Protein AF-A0A9E1PV99-F1 (afdb_monomer_lite)

Secondary structure (DSSP, 8-state):
---PPPEEEEEEEEEE-TTS-EEEEEEEEEESSHHHHHHHHHHHSSSGGGEEEEEE--TT-----------------

Radius of gyration: 18.46 Å; chains: 1; bounding box: 67×29×37 Å

Structure (mmCIF, N/CA/C/O backbone):
data_AF-A0A9E1PV99-F1
#
_entry.id   AF-A0A9E1PV99-F1
#
loop_
_atom_site.group_PDB
_atom_site.id
_atom_site.type_symbol
_atom_site.label_atom_id
_atom_site.label_alt_id
_atom_site.label_comp_id
_atom_site.label_asym_id
_atom_site.label_entity_id
_atom_site.label_seq_id
_atom_site.pdbx_PDB_ins_code
_atom_site.Cartn_x
_atom_site.Cartn_y
_atom_site.Cartn_z
_atom_site.occupancy
_atom_site.B_iso_or_equiv
_atom_site.auth_seq_id
_atom_site.auth_comp_id
_atom_site.auth_asym_id
_atom_site.auth_atom_id
_atom_site.pdbx_PDB_model_num
ATOM 1 N N . MET A 1 1 ? 21.068 3.530 -21.151 1.00 50.22 1 MET A N 1
ATOM 2 C CA . MET A 1 1 ? 20.448 3.186 -19.855 1.00 50.22 1 MET A CA 1
ATOM 3 C C . MET A 1 1 ? 19.189 2.412 -20.193 1.00 50.22 1 MET A C 1
ATOM 5 O O . MET A 1 1 ? 18.474 2.899 -21.066 1.00 50.22 1 MET A O 1
ATOM 9 N N . PRO A 1 2 ? 18.964 1.195 -19.672 1.00 52.78 2 PRO A N 1
ATOM 10 C CA . PRO A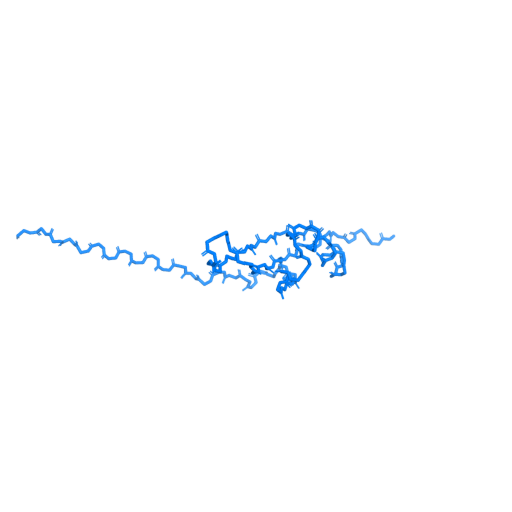 1 2 ? 17.709 0.514 -19.944 1.00 52.78 2 PRO A CA 1
ATOM 11 C C . PRO A 1 2 ? 16.591 1.370 -19.344 1.00 52.78 2 PRO A C 1
ATOM 13 O O . PRO A 1 2 ? 16.645 1.755 -18.180 1.00 52.78 2 PRO A O 1
ATOM 16 N N . ASN A 1 3 ? 15.640 1.754 -20.188 1.00 55.50 3 ASN A N 1
ATOM 17 C CA . ASN A 1 3 ? 14.411 2.418 -19.785 1.00 55.50 3 ASN A CA 1
ATOM 18 C C . ASN A 1 3 ? 13.545 1.332 -19.134 1.00 55.50 3 ASN A C 1
ATOM 20 O O . ASN A 1 3 ? 12.716 0.714 -19.800 1.00 55.50 3 ASN A O 1
ATOM 24 N N . GLU A 1 4 ? 13.829 0.991 -17.879 1.00 67.81 4 GLU A N 1
ATOM 25 C CA . GLU A 1 4 ? 13.002 0.040 -17.140 1.00 67.81 4 GLU A CA 1
ATOM 26 C C . GLU A 1 4 ? 11.635 0.691 -16.923 1.00 67.81 4 GLU A C 1
ATOM 28 O O . GLU A 1 4 ? 11.530 1.798 -16.393 1.00 67.81 4 GLU A O 1
ATOM 33 N N . ALA A 1 5 ? 10.586 0.049 -17.437 1.00 73.88 5 ALA A N 1
ATOM 34 C CA . ALA A 1 5 ? 9.226 0.503 -17.209 1.00 73.88 5 ALA A CA 1
ATOM 35 C C . ALA A 1 5 ? 8.920 0.420 -15.702 1.00 73.88 5 ALA A C 1
ATOM 37 O O . ALA A 1 5 ? 9.381 -0.519 -15.045 1.00 73.88 5 ALA A O 1
ATOM 38 N N . PRO A 1 6 ? 8.169 1.381 -15.138 1.00 74.88 6 PRO A N 1
ATOM 39 C CA . PRO A 1 6 ? 7.795 1.329 -13.733 1.00 74.88 6 PRO A CA 1
ATOM 40 C C . PRO A 1 6 ? 7.003 0.053 -13.440 1.00 74.88 6 PRO A C 1
ATOM 42 O O . PRO A 1 6 ? 6.129 -0.345 -14.211 1.00 74.88 6 PRO A O 1
ATOM 45 N N . VAL A 1 7 ? 7.329 -0.587 -12.319 1.00 86.75 7 VAL A N 1
ATOM 46 C CA . VAL A 1 7 ? 6.579 -1.727 -11.792 1.00 86.75 7 VAL A CA 1
ATOM 47 C C . VAL A 1 7 ? 5.440 -1.167 -10.949 1.00 86.75 7 VAL A C 1
ATOM 49 O O . VAL A 1 7 ? 5.649 -0.243 -10.163 1.00 86.75 7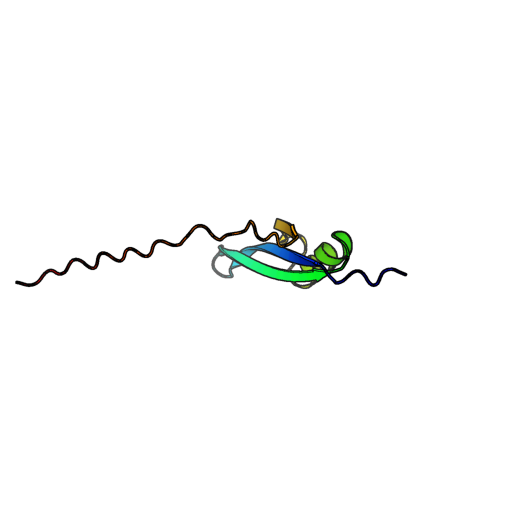 VAL A O 1
ATOM 52 N N . THR A 1 8 ? 4.238 -1.721 -11.084 1.00 90.94 8 THR A N 1
ATOM 53 C CA . THR A 1 8 ? 3.131 -1.383 -10.186 1.00 90.94 8 THR A CA 1
ATOM 54 C C . THR A 1 8 ? 3.284 -2.159 -8.881 1.00 90.94 8 THR A C 1
ATOM 56 O O . THR A 1 8 ? 3.436 -3.379 -8.880 1.00 90.94 8 THR A O 1
ATOM 59 N N . TRP A 1 9 ? 3.220 -1.462 -7.755 1.00 92.12 9 TRP A N 1
ATOM 60 C CA . TRP A 1 9 ? 3.301 -1.999 -6.40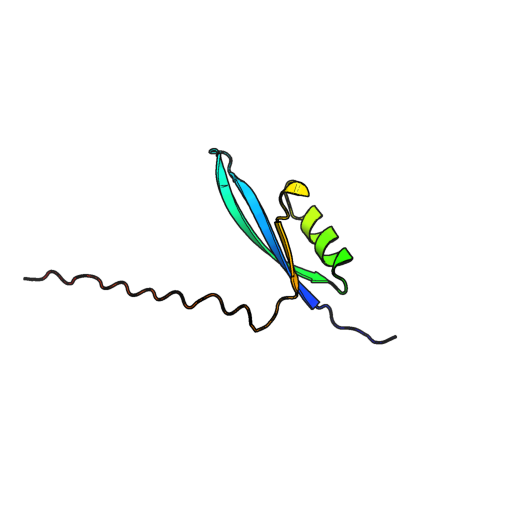1 1.00 92.12 9 TRP A CA 1
ATOM 61 C C . TRP A 1 9 ? 1.953 -1.865 -5.706 1.00 92.12 9 TRP A C 1
ATOM 63 O O . TRP A 1 9 ? 1.259 -0.870 -5.873 1.00 92.12 9 TRP A O 1
ATOM 73 N N . ILE A 1 10 ? 1.597 -2.849 -4.889 1.00 91.12 10 ILE A N 1
ATOM 74 C CA . ILE A 1 10 ? 0.411 -2.839 -4.042 1.00 91.12 10 ILE A CA 1
ATOM 75 C C . ILE A 1 10 ? 0.840 -2.524 -2.612 1.00 91.12 10 ILE A C 1
ATOM 77 O O . ILE A 1 10 ? 1.577 -3.296 -1.994 1.00 91.12 10 ILE A O 1
ATOM 81 N N . ALA A 1 11 ? 0.365 -1.396 -2.090 1.00 90.94 11 ALA A N 1
ATOM 82 C CA . ALA A 1 11 ? 0.521 -0.992 -0.702 1.00 90.94 11 ALA A CA 1
ATOM 83 C C . ALA A 1 11 ? -0.762 -1.293 0.084 1.00 90.94 11 ALA A C 1
ATOM 85 O O . ALA A 1 11 ? -1.852 -0.855 -0.293 1.00 90.94 11 ALA A O 1
ATOM 86 N N . TYR A 1 12 ? -0.620 -2.027 1.184 1.00 89.19 12 TYR A N 1
ATOM 87 C CA . TYR A 1 12 ? -1.691 -2.339 2.126 1.00 89.19 12 TYR A CA 1
ATOM 88 C C . TYR A 1 12 ? -1.537 -1.490 3.378 1.00 89.19 12 TYR A C 1
ATOM 90 O O . TYR A 1 12 ? -0.459 -1.454 3.973 1.00 89.19 12 TYR A O 1
ATOM 98 N N . TYR A 1 13 ? -2.636 -0.883 3.809 1.00 88.88 13 TYR A N 1
ATOM 99 C CA . TYR A 1 13 ? -2.697 -0.075 5.017 1.00 88.88 13 TYR A CA 1
ATOM 100 C C . TYR A 1 13 ? -3.739 -0.624 5.978 1.00 88.88 13 TYR A C 1
ATOM 102 O O . TYR A 1 13 ? -4.822 -1.027 5.543 1.00 88.88 13 TYR A O 1
ATOM 110 N N . ILE A 1 14 ? -3.432 -0.584 7.273 1.00 86.12 14 ILE A N 1
ATOM 111 C CA . ILE A 1 14 ? -4.389 -0.851 8.350 1.00 86.12 14 ILE A CA 1
ATOM 112 C C . ILE A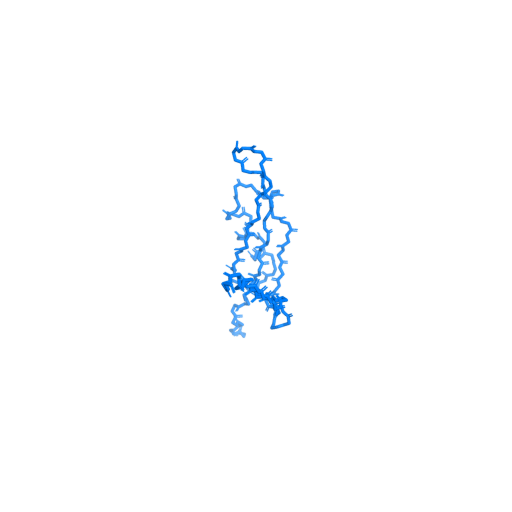 1 14 ? -4.296 0.289 9.354 1.00 86.12 14 ILE A C 1
ATOM 114 O O . ILE A 1 14 ? -3.216 0.592 9.851 1.00 86.12 14 ILE A O 1
ATOM 118 N N . TYR A 1 15 ? -5.427 0.919 9.645 1.00 84.12 15 TYR A N 1
ATOM 119 C CA . TYR A 1 15 ? -5.517 2.004 10.618 1.00 84.12 15 TYR A CA 1
ATOM 120 C C . TYR A 1 15 ? -6.901 2.021 11.267 1.00 84.12 15 TYR A C 1
ATOM 122 O O . TYR A 1 15 ? -7.858 1.481 10.712 1.00 84.12 15 TYR A O 1
ATOM 130 N N . ALA A 1 16 ? -7.010 2.613 12.454 1.00 84.19 16 ALA A N 1
ATOM 131 C CA . ALA A 1 16 ? -8.301 2.799 13.108 1.00 84.19 16 ALA A CA 1
ATOM 132 C C . ALA A 1 16 ? -9.087 3.929 12.422 1.00 84.19 16 ALA A C 1
ATOM 134 O O . ALA A 1 16 ? -8.515 4.958 12.057 1.00 84.19 16 ALA A O 1
ATOM 135 N N . ASP A 1 17 ? -10.390 3.743 12.234 1.00 81.12 17 ASP A N 1
ATOM 136 C CA . ASP A 1 17 ? -11.299 4.830 11.896 1.00 81.12 17 ASP A CA 1
ATOM 137 C C . ASP A 1 17 ? -11.598 5.704 13.127 1.00 81.12 17 ASP A C 1
ATOM 139 O O . ASP A 1 17 ? -11.198 5.402 14.254 1.00 81.12 17 ASP A O 1
ATOM 143 N N . GLU A 1 18 ? -12.312 6.808 12.914 1.00 80.62 18 GLU A N 1
ATOM 144 C CA . GLU A 1 18 ? -12.659 7.758 13.979 1.00 80.62 18 GLU A CA 1
ATOM 145 C C . GLU A 1 18 ? -13.568 7.150 15.065 1.00 80.62 18 GLU A C 1
ATOM 147 O O . GLU A 1 18 ? -13.646 7.684 16.170 1.00 80.62 18 GLU A O 1
ATOM 152 N N . ALA A 1 19 ? -14.230 6.024 14.778 1.00 85.06 19 ALA A N 1
ATOM 153 C CA . ALA A 1 19 ? -15.061 5.271 15.712 1.00 85.06 19 ALA A CA 1
ATOM 154 C C . ALA A 1 19 ? -14.296 4.122 16.408 1.00 85.06 19 ALA A C 1
ATOM 156 O O . ALA A 1 19 ? -14.886 3.392 17.207 1.00 85.06 19 ALA A O 1
ATOM 157 N N . GLY A 1 20 ? -12.994 3.960 16.136 1.00 82.00 20 GLY A N 1
ATOM 158 C CA . GLY A 1 20 ? -12.142 2.905 16.693 1.00 82.00 20 GLY A CA 1
ATOM 159 C C . GLY A 1 20 ? -12.221 1.558 15.962 1.00 82.00 20 GLY A C 1
ATOM 160 O O . GLY A 1 20 ? -11.661 0.571 16.439 1.00 82.00 20 GLY A O 1
ATOM 161 N N . GLY A 1 21 ? -12.903 1.490 14.817 1.00 84.56 21 GLY A N 1
ATOM 162 C CA . GLY A 1 21 ? -12.972 0.311 13.957 1.00 84.56 21 GLY A CA 1
ATOM 163 C C . GLY A 1 21 ? -11.717 0.146 13.098 1.00 84.56 21 GLY A C 1
ATOM 164 O O . GLY A 1 21 ? -11.119 1.120 12.655 1.00 84.56 21 GLY A O 1
ATOM 165 N N . ALA A 1 22 ? -11.299 -1.091 12.825 1.00 83.50 22 ALA A N 1
ATOM 166 C CA . ALA A 1 22 ? -10.175 -1.337 11.924 1.00 83.50 22 ALA A CA 1
ATOM 167 C C . ALA A 1 22 ? -10.589 -1.090 10.464 1.00 83.50 22 ALA A C 1
ATOM 169 O O . ALA A 1 22 ? -11.505 -1.734 9.949 1.00 83.50 22 ALA A O 1
ATOM 170 N N . LYS A 1 23 ? -9.879 -0.194 9.779 1.00 84.19 23 LYS A N 1
ATOM 171 C CA . LYS A 1 23 ? -10.055 0.105 8.359 1.00 84.19 23 LYS A CA 1
ATOM 172 C C . LYS A 1 23 ? -8.842 -0.355 7.567 1.00 84.19 23 LYS A C 1
ATOM 174 O O . LYS A 1 23 ? -7.698 -0.111 7.945 1.00 84.19 23 LYS A O 1
ATOM 179 N N . THR A 1 24 ? -9.109 -0.993 6.433 1.00 85.19 24 THR A N 1
ATOM 180 C CA . THR A 1 24 ? -8.085 -1.420 5.480 1.00 85.19 24 THR A CA 1
ATOM 181 C C . THR A 1 24 ? -8.156 -0.581 4.212 1.00 85.19 24 THR A C 1
ATOM 183 O O . THR A 1 24 ? -9.247 -0.351 3.686 1.00 85.19 24 THR A O 1
ATOM 186 N N . LEU A 1 25 ? -7.007 -0.168 3.685 1.00 85.69 25 LEU A N 1
ATOM 187 C CA . LEU A 1 25 ? -6.901 0.514 2.394 1.00 85.69 25 LEU A CA 1
ATOM 188 C C . LEU A 1 25 ? -5.851 -0.190 1.535 1.00 85.69 25 LEU A C 1
ATOM 190 O O . LEU A 1 25 ? -4.828 -0.636 2.044 1.00 85.69 25 LEU A O 1
ATOM 194 N N . ILE A 1 26 ? -6.105 -0.274 0.232 1.00 88.81 26 ILE A N 1
ATOM 195 C CA . ILE A 1 26 ? -5.162 -0.807 -0.752 1.00 88.81 26 ILE A CA 1
ATOM 196 C C . ILE A 1 26 ? -4.909 0.289 -1.786 1.00 88.81 26 ILE A C 1
ATOM 198 O O . ILE A 1 26 ? -5.859 0.920 -2.259 1.00 88.81 26 ILE A O 1
ATOM 202 N N . ARG A 1 27 ? -3.642 0.547 -2.117 1.00 89.00 27 ARG A N 1
ATOM 203 C CA . ARG A 1 27 ? -3.244 1.500 -3.163 1.00 89.00 27 ARG A CA 1
ATOM 204 C C . ARG A 1 27 ? -2.265 0.860 -4.129 1.00 89.00 27 ARG A C 1
ATOM 206 O O . ARG A 1 27 ? -1.414 0.078 -3.720 1.00 89.00 27 ARG A O 1
ATOM 213 N N . GLU A 1 28 ? -2.383 1.247 -5.391 1.00 91.56 28 GLU A N 1
ATOM 214 C CA . GLU A 1 28 ? -1.407 0.921 -6.423 1.00 91.56 28 GLU A CA 1
ATOM 215 C C . GLU A 1 28 ? -0.426 2.090 -6.570 1.00 91.56 28 GLU A C 1
ATOM 217 O O . GLU A 1 28 ? -0.838 3.252 -6.540 1.00 91.56 28 GLU A O 1
ATOM 222 N N . ILE A 1 29 ? 0.865 1.785 -6.669 1.00 91.19 29 ILE A N 1
ATOM 223 C CA . ILE A 1 29 ? 1.958 2.756 -6.729 1.00 91.19 29 ILE A CA 1
ATOM 224 C C . ILE A 1 29 ? 2.911 2.330 -7.834 1.00 91.19 29 ILE A C 1
ATOM 226 O O . ILE A 1 29 ? 3.501 1.259 -7.756 1.00 91.19 29 ILE A O 1
ATOM 230 N N . ASP A 1 30 ? 3.117 3.183 -8.827 1.00 92.12 30 ASP A N 1
ATOM 231 C CA . ASP A 1 30 ? 4.106 2.926 -9.867 1.00 92.12 30 ASP A CA 1
ATOM 232 C C . ASP A 1 30 ? 5.485 3.404 -9.406 1.00 92.12 30 ASP A C 1
ATOM 234 O O . ASP A 1 30 ? 5.690 4.582 -9.101 1.00 92.12 30 ASP A O 1
ATOM 238 N N . ALA A 1 31 ? 6.438 2.476 -9.328 1.00 90.19 31 ALA A N 1
ATOM 239 C CA . ALA A 1 31 ? 7.796 2.755 -8.881 1.00 90.19 31 ALA A CA 1
ATOM 240 C C . ALA A 1 31 ? 8.798 1.765 -9.482 1.00 90.19 31 ALA A C 1
ATOM 242 O O . ALA A 1 31 ? 8.500 0.592 -9.712 1.00 90.19 31 ALA A O 1
ATOM 243 N N . LEU A 1 32 ? 10.023 2.238 -9.711 1.00 90.31 32 LEU A N 1
ATOM 244 C CA . LEU A 1 32 ? 11.105 1.410 -10.253 1.00 90.31 32 LEU A CA 1
ATOM 245 C C . LEU A 1 32 ? 11.689 0.472 -9.197 1.00 90.31 32 LEU A C 1
ATOM 247 O O . LEU A 1 32 ? 12.100 -0.641 -9.511 1.00 90.31 32 LEU A O 1
ATOM 251 N N . THR A 1 33 ? 11.719 0.911 -7.938 1.00 90.06 33 THR A N 1
ATOM 252 C CA . THR A 1 33 ? 12.323 0.158 -6.842 1.00 90.06 33 THR A CA 1
ATOM 253 C C . THR A 1 33 ? 11.361 0.006 -5.671 1.00 90.06 33 THR A C 1
ATOM 255 O O . THR A 1 33 ? 10.474 0.833 -5.456 1.00 90.06 33 THR A O 1
ATOM 258 N N . TYR A 1 34 ? 11.579 -1.034 -4.862 1.00 89.38 34 TYR A N 1
ATOM 259 C CA . TYR A 1 34 ? 10.861 -1.216 -3.598 1.00 89.38 34 TYR A CA 1
ATOM 260 C C . TYR A 1 34 ? 11.023 -0.008 -2.666 1.00 89.38 34 TYR A C 1
ATOM 262 O O . TYR A 1 34 ? 10.074 0.384 -1.995 1.00 89.38 34 TYR A O 1
ATOM 270 N N . HIS A 1 35 ? 12.220 0.586 -2.626 1.00 92.00 35 HIS A N 1
ATOM 271 C CA . HIS A 1 35 ? 12.501 1.733 -1.766 1.00 92.00 35 HIS A CA 1
ATOM 272 C C . HIS A 1 35 ? 11.629 2.935 -2.140 1.00 92.00 35 HIS A C 1
ATOM 274 O O . HIS A 1 35 ? 10.999 3.528 -1.266 1.00 92.00 35 HIS A O 1
ATOM 280 N N . ASP A 1 36 ? 11.528 3.238 -3.437 1.00 91.88 36 ASP A N 1
ATOM 281 C CA . ASP A 1 36 ? 10.667 4.313 -3.933 1.00 91.88 36 ASP A CA 1
ATOM 282 C C . ASP A 1 36 ? 9.190 4.002 -3.676 1.00 91.88 36 ASP A C 1
ATOM 284 O O . ASP A 1 36 ? 8.457 4.861 -3.187 1.00 91.88 36 ASP A O 1
ATOM 288 N N . ALA A 1 37 ? 8.763 2.758 -3.923 1.00 91.25 37 ALA A N 1
ATOM 289 C CA . ALA A 1 37 ? 7.397 2.310 -3.662 1.00 91.25 37 ALA A CA 1
ATOM 290 C C . ALA A 1 37 ? 7.008 2.477 -2.186 1.00 91.25 37 ALA A C 1
ATOM 292 O O . ALA A 1 37 ? 5.937 3.002 -1.885 1.00 91.25 37 ALA A O 1
ATOM 293 N N . TYR A 1 38 ? 7.889 2.070 -1.265 1.00 90.81 38 TYR A N 1
ATOM 294 C CA . TYR A 1 38 ? 7.681 2.219 0.173 1.00 90.81 38 TYR A CA 1
ATOM 295 C C . TYR A 1 38 ? 7.650 3.692 0.583 1.00 90.81 38 TYR A C 1
ATOM 297 O O . TYR A 1 38 ? 6.726 4.125 1.262 1.00 90.81 38 TYR A O 1
ATOM 305 N N . HIS A 1 39 ? 8.602 4.493 0.105 1.00 91.38 39 HIS A N 1
ATOM 306 C CA . HIS A 1 39 ? 8.646 5.922 0.398 1.00 91.38 39 HIS A CA 1
ATOM 307 C C . HIS A 1 39 ? 7.399 6.667 -0.113 1.00 91.38 39 HIS A C 1
ATOM 309 O O . HIS A 1 39 ? 6.873 7.543 0.578 1.00 91.38 39 HIS A O 1
ATOM 315 N N . PHE A 1 40 ? 6.875 6.314 -1.291 1.00 91.19 40 PHE A N 1
ATOM 316 C CA . PHE A 1 40 ? 5.593 6.838 -1.766 1.00 91.19 40 PHE A CA 1
ATOM 317 C C . PHE A 1 40 ? 4.423 6.329 -0.921 1.00 91.19 40 PHE A C 1
ATOM 319 O O . PHE A 1 40 ? 3.543 7.118 -0.577 1.00 91.19 40 PHE A O 1
ATOM 326 N N . ALA A 1 41 ? 4.428 5.051 -0.532 1.00 90.69 41 ALA A N 1
ATOM 327 C CA . ALA A 1 41 ? 3.390 4.478 0.314 1.00 90.69 41 ALA A CA 1
ATOM 328 C C . ALA A 1 41 ? 3.292 5.200 1.666 1.00 90.69 41 ALA A C 1
ATOM 330 O O . ALA A 1 41 ? 2.178 5.542 2.071 1.00 90.69 41 ALA A O 1
ATOM 331 N N . SER A 1 42 ? 4.427 5.503 2.306 1.00 88.38 42 SER A N 1
ATOM 332 C CA . SER A 1 42 ? 4.496 6.254 3.567 1.00 88.38 42 SER A CA 1
ATOM 333 C C . SER A 1 42 ? 3.904 7.658 3.458 1.00 88.38 42 SER A C 1
ATOM 335 O O . SER A 1 42 ? 3.287 8.134 4.404 1.00 88.38 42 SER A O 1
ATOM 337 N N . LYS A 1 43 ? 4.050 8.325 2.304 1.00 88.19 43 LYS A N 1
ATOM 338 C CA . LYS A 1 43 ? 3.501 9.676 2.072 1.00 88.19 43 LYS A CA 1
ATOM 339 C C . LYS A 1 43 ? 1.994 9.700 1.838 1.00 88.19 43 LYS A C 1
ATOM 341 O O . LYS A 1 43 ? 1.372 10.746 1.998 1.00 88.19 43 LYS A O 1
ATOM 346 N N . LEU A 1 44 ? 1.425 8.580 1.400 1.00 81.50 44 LEU A N 1
ATOM 347 C CA . LEU A 1 44 ? -0.010 8.441 1.143 1.00 81.50 44 LEU A CA 1
ATOM 348 C C . LEU A 1 44 ? -0.787 8.016 2.394 1.00 81.50 44 LEU A C 1
ATOM 350 O O . LEU A 1 44 ? -2.005 8.194 2.444 1.00 81.50 44 LEU A O 1
ATOM 354 N N . ALA A 1 45 ? -0.101 7.443 3.384 1.00 73.88 45 ALA A N 1
ATOM 355 C CA . ALA A 1 45 ? -0.695 7.114 4.667 1.00 73.88 45 ALA A CA 1
ATOM 356 C C . ALA A 1 45 ? -0.859 8.364 5.547 1.00 73.88 45 ALA A C 1
ATOM 358 O O . ALA A 1 45 ? -0.049 9.286 5.465 1.00 73.88 45 ALA A O 1
ATOM 359 N N . PRO A 1 46 ? -1.839 8.366 6.469 1.00 73.00 46 PRO A N 1
ATOM 360 C CA . PRO A 1 46 ? -1.888 9.351 7.551 1.00 73.00 46 PRO A CA 1
ATOM 361 C C . PRO A 1 46 ? -0.614 9.361 8.419 1.00 73.00 46 PRO A C 1
ATOM 363 O O . PRO A 1 46 ? -0.252 10.401 8.959 1.00 73.00 46 PRO A O 1
ATOM 366 N N . ALA A 1 47 ? 0.063 8.213 8.538 1.00 74.00 47 ALA A N 1
ATOM 367 C CA . ALA A 1 47 ? 1.366 8.039 9.174 1.00 74.00 47 ALA A CA 1
ATOM 368 C C . ALA A 1 47 ? 2.061 6.786 8.611 1.00 74.00 47 ALA A C 1
ATOM 370 O O . ALA A 1 47 ? 1.391 5.826 8.225 1.00 74.00 47 ALA A O 1
ATOM 371 N N . GLU A 1 48 ? 3.397 6.774 8.587 1.00 73.88 48 GLU A N 1
ATOM 372 C CA . GLU A 1 48 ? 4.199 5.667 8.033 1.00 73.88 48 GLU A CA 1
ATOM 373 C C . GLU A 1 48 ? 3.921 4.320 8.721 1.00 73.88 48 GLU A C 1
ATOM 375 O O . GLU A 1 48 ? 3.904 3.282 8.065 1.00 73.88 48 GLU A O 1
ATOM 380 N N . GLU A 1 49 ? 3.612 4.339 10.020 1.00 8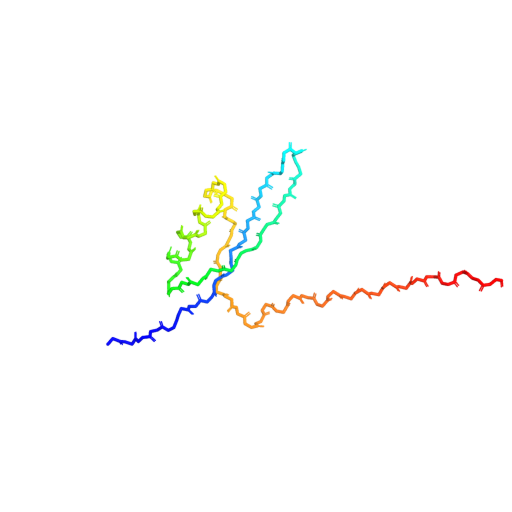0.44 49 GLU A N 1
ATOM 381 C CA . GLU A 1 49 ? 3.292 3.145 10.815 1.00 80.44 49 GLU A CA 1
ATOM 382 C C . GLU A 1 49 ? 2.062 2.369 10.319 1.00 80.44 49 GLU A C 1
ATOM 384 O O . GLU A 1 49 ? 1.897 1.195 10.645 1.00 80.44 49 GLU A O 1
ATOM 389 N N . PHE A 1 50 ? 1.206 2.999 9.508 1.00 84.00 50 PHE A N 1
ATOM 390 C CA . PHE A 1 50 ? 0.022 2.350 8.949 1.00 84.00 50 PHE A CA 1
ATOM 391 C C . PHE A 1 50 ? 0.312 1.559 7.674 1.00 84.00 50 PHE A C 1
ATOM 393 O O . PHE A 1 50 ? -0.583 0.861 7.192 1.00 84.00 50 PHE A O 1
ATOM 400 N N . VAL A 1 51 ? 1.524 1.646 7.113 1.00 88.06 51 VAL A N 1
ATOM 401 C CA . VAL A 1 51 ? 1.946 0.806 5.987 1.00 88.06 51 VAL A CA 1
ATOM 402 C C . VAL A 1 51 ? 2.201 -0.607 6.507 1.00 88.06 51 VAL A C 1
ATOM 404 O O . VAL A 1 51 ? 3.224 -0.890 7.122 1.00 88.06 51 VAL A O 1
ATOM 407 N N . LEU A 1 52 ? 1.282 -1.528 6.227 1.00 88.38 52 LEU A N 1
ATOM 408 C CA . LEU A 1 52 ? 1.436 -2.925 6.626 1.00 88.38 52 LEU A CA 1
ATOM 409 C C . LEU A 1 52 ? 2.410 -3.664 5.705 1.00 88.38 52 LEU A C 1
ATOM 411 O O . LEU A 1 52 ? 3.248 -4.442 6.158 1.00 88.38 52 LEU A O 1
ATOM 415 N N . SER A 1 53 ? 2.250 -3.494 4.390 1.00 88.69 53 SER A N 1
ATOM 416 C CA . SER A 1 53 ? 3.126 -4.139 3.411 1.00 88.69 53 SER A CA 1
ATOM 417 C C . SER A 1 53 ? 3.079 -3.458 2.052 1.00 88.69 53 SER A C 1
ATOM 419 O O . SER A 1 53 ? 2.042 -2.927 1.658 1.00 88.69 53 SER A O 1
ATOM 421 N N . VAL A 1 54 ? 4.194 -3.534 1.326 1.00 89.62 54 VAL A N 1
ATOM 422 C CA . VAL A 1 54 ? 4.328 -3.088 -0.064 1.00 89.62 54 VAL A CA 1
ATOM 423 C C . VAL A 1 54 ? 4.915 -4.243 -0.869 1.00 89.62 54 VAL A C 1
ATOM 425 O O . VAL A 1 54 ? 5.941 -4.804 -0.485 1.00 89.62 54 VAL A O 1
ATOM 428 N N . ARG A 1 55 ? 4.246 -4.659 -1.945 1.00 89.75 55 ARG A N 1
ATOM 429 C CA . ARG A 1 55 ? 4.660 -5.814 -2.765 1.00 89.75 55 ARG A CA 1
ATOM 430 C C . ARG A 1 55 ? 4.462 -5.512 -4.247 1.00 89.75 55 ARG A C 1
ATOM 432 O O . ARG A 1 55 ? 3.544 -4.761 -4.561 1.00 89.75 55 ARG A O 1
ATOM 439 N N . PRO A 1 56 ? 5.272 -6.069 -5.161 1.00 89.44 56 PRO A N 1
ATOM 440 C CA . PRO A 1 56 ? 5.016 -5.894 -6.583 1.00 89.44 56 PRO A CA 1
ATOM 441 C C . PRO A 1 56 ? 3.673 -6.543 -6.934 1.00 89.44 56 PRO A C 1
ATOM 443 O O . PRO A 1 56 ? 3.337 -7.617 -6.425 1.00 89.44 56 PRO A O 1
ATOM 446 N N . LYS A 1 57 ? 2.896 -5.880 -7.789 1.00 84.19 57 LYS A N 1
ATOM 447 C CA . LYS A 1 57 ? 1.663 -6.422 -8.352 1.00 84.19 57 LYS A CA 1
ATOM 448 C C . LYS A 1 57 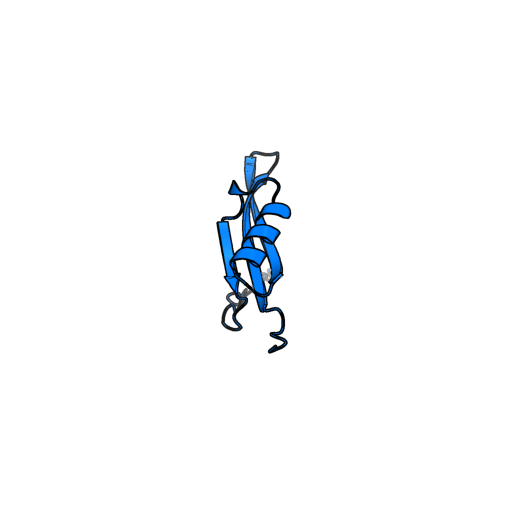? 2.053 -7.605 -9.234 1.00 84.19 57 LYS A C 1
ATOM 450 O O . LYS A 1 57 ? 2.677 -7.426 -10.273 1.00 84.19 57 LYS A O 1
ATOM 455 N N . SER A 1 58 ? 1.737 -8.811 -8.777 1.00 73.12 58 SER A N 1
ATOM 456 C CA . SER A 1 58 ? 1.922 -10.040 -9.549 1.00 73.12 58 SER A CA 1
ATOM 457 C C . SER A 1 58 ? 0.570 -10.478 -10.106 1.00 73.12 58 SER A C 1
ATOM 459 O O . SER A 1 58 ? -0.431 -10.379 -9.393 1.00 73.12 58 SER A O 1
ATOM 461 N N . ASP A 1 59 ? 0.534 -11.001 -11.333 1.00 57.81 59 ASP A N 1
ATOM 462 C CA . ASP A 1 59 ? -0.676 -11.565 -11.960 1.00 57.81 59 ASP A CA 1
ATOM 463 C C . ASP A 1 59 ? -1.328 -12.685 -11.120 1.00 57.81 59 ASP A C 1
ATOM 465 O O . ASP A 1 59 ? -2.526 -12.933 -11.223 1.00 57.81 59 ASP A O 1
ATOM 469 N N . GLU A 1 60 ? -0.569 -13.327 -10.225 1.00 56.28 60 GLU A N 1
ATOM 470 C CA . GLU A 1 60 ? -1.071 -14.344 -9.289 1.00 56.28 60 GLU A CA 1
ATOM 471 C C . GLU A 1 60 ? -1.901 -13.790 -8.119 1.00 56.28 60 GLU A C 1
ATOM 473 O O . GLU A 1 60 ? -2.517 -14.571 -7.392 1.00 56.28 60 GLU A O 1
ATOM 478 N N . GLN A 1 61 ? -1.998 -12.467 -7.932 1.00 51.19 61 GLN A N 1
ATOM 479 C CA . GLN A 1 61 ? -2.962 -11.873 -6.995 1.00 51.19 61 GLN A CA 1
ATOM 480 C C . GLN A 1 61 ? -4.380 -11.863 -7.590 1.00 51.19 61 GLN A C 1
ATOM 482 O O . GLN A 1 61 ? -5.067 -10.843 -7.636 1.00 51.19 61 GLN A O 1
ATOM 487 N N . ILE A 1 62 ? -4.840 -13.035 -8.029 1.00 49.22 62 ILE A N 1
ATOM 488 C CA . ILE A 1 62 ? -6.244 -13.308 -8.300 1.00 49.22 62 ILE A CA 1
ATOM 489 C C . ILE A 1 62 ? -6.933 -13.251 -6.938 1.00 49.22 62 ILE A C 1
ATOM 491 O O . ILE A 1 62 ? -6.878 -14.199 -6.154 1.00 49.22 62 ILE A O 1
ATOM 495 N N . LEU A 1 63 ? -7.538 -12.101 -6.637 1.00 51.97 63 LEU A N 1
ATOM 496 C CA . LEU A 1 63 ? -8.546 -11.952 -5.593 1.00 51.97 63 LEU A CA 1
ATOM 497 C C . LEU A 1 63 ? -9.433 -13.194 -5.630 1.00 51.97 63 LEU A C 1
ATOM 499 O O . LEU A 1 63 ? -10.117 -13.428 -6.630 1.00 51.97 63 LEU A O 1
ATOM 503 N N . GLY A 1 64 ? -9.350 -14.014 -4.575 1.00 46.00 64 GLY A N 1
ATOM 504 C CA . GLY A 1 64 ? -10.121 -15.244 -4.459 1.00 46.00 64 GLY A CA 1
ATOM 505 C C . GLY A 1 64 ? -11.551 -14.964 -4.890 1.00 46.00 64 GLY A C 1
ATOM 506 O O . GLY A 1 64 ? -12.160 -14.004 -4.416 1.00 46.00 64 GLY A O 1
ATOM 507 N N . SER A 1 65 ? -12.031 -15.729 -5.871 1.00 50.50 65 SER A N 1
ATOM 508 C CA . SER A 1 65 ? -13.312 -15.484 -6.519 1.00 50.50 65 SER A CA 1
ATOM 509 C C . SER A 1 65 ? -14.384 -15.284 -5.455 1.00 50.50 65 SER A C 1
ATOM 511 O O . SER A 1 65 ? -14.731 -16.221 -4.734 1.00 50.50 65 SER A O 1
ATOM 513 N N . VAL A 1 66 ? -14.903 -14.060 -5.343 1.00 50.97 66 VAL A N 1
ATOM 514 C CA . VAL A 1 66 ? -16.058 -13.790 -4.495 1.00 50.97 66 VAL A CA 1
ATOM 515 C C . VAL A 1 66 ? -17.230 -14.517 -5.144 1.00 50.97 66 VAL A C 1
ATOM 517 O O . VAL A 1 66 ? -17.859 -14.017 -6.075 1.00 50.97 66 VAL A O 1
ATOM 520 N N . ARG A 1 67 ? -17.508 -15.740 -4.685 1.00 49.91 67 ARG A N 1
ATOM 521 C CA . ARG A 1 67 ? -18.765 -16.425 -4.975 1.00 49.91 67 ARG A CA 1
ATOM 522 C C . ARG A 1 67 ? -19.855 -15.698 -4.197 1.00 49.91 67 ARG A C 1
ATOM 524 O O . ARG A 1 67 ? -20.204 -16.090 -3.091 1.00 49.91 67 ARG A O 1
ATOM 531 N N . TYR A 1 68 ? -20.405 -14.637 -4.782 1.00 47.00 68 TYR A N 1
ATOM 532 C CA . TYR A 1 68 ? -21.757 -14.213 -4.439 1.00 47.00 68 TYR A CA 1
ATOM 533 C C . TYR A 1 68 ? -22.724 -15.284 -4.958 1.00 47.00 68 TYR A C 1
ATOM 535 O O . TYR A 1 68 ? -23.322 -15.143 -6.018 1.00 47.00 68 TYR A O 1
ATOM 543 N N . SER A 1 69 ? -22.877 -16.380 -4.219 1.00 47.19 69 SER A N 1
ATOM 544 C CA . SER A 1 69 ? -24.117 -17.148 -4.254 1.00 47.19 69 SER A CA 1
ATOM 545 C C . SER A 1 69 ? -25.060 -16.500 -3.248 1.00 47.19 69 SER A C 1
ATOM 547 O O . SER A 1 69 ? -25.176 -16.938 -2.107 1.00 47.19 69 SER A O 1
ATOM 549 N N . VAL A 1 70 ? -25.700 -15.408 -3.670 1.00 49.31 70 VAL A N 1
ATOM 550 C CA . VAL A 1 70 ? -26.990 -15.017 -3.097 1.00 49.31 70 VAL A CA 1
ATOM 551 C C . VAL A 1 70 ? -27.999 -16.045 -3.591 1.00 49.31 70 VAL A C 1
ATOM 553 O O . VAL A 1 70 ? -28.663 -15.844 -4.606 1.00 49.31 70 VAL A O 1
ATOM 556 N N . ASP A 1 71 ? -28.072 -17.174 -2.888 1.00 50.97 71 ASP A N 1
ATOM 557 C CA . ASP A 1 71 ? -29.257 -18.022 -2.924 1.00 50.97 71 ASP A CA 1
ATOM 558 C C . ASP A 1 71 ? -30.353 -17.229 -2.210 1.00 50.97 71 ASP A C 1
ATOM 560 O O . ASP A 1 71 ? -30.503 -17.243 -0.987 1.00 50.97 71 ASP A O 1
ATOM 564 N N . ARG A 1 72 ? -31.015 -16.360 -2.975 1.00 52.03 72 ARG A N 1
ATOM 565 C CA . ARG A 1 72 ? -32.204 -15.673 -2.504 1.00 52.03 72 ARG A CA 1
ATOM 566 C C . ARG A 1 72 ? -33.269 -16.759 -2.457 1.00 52.03 72 ARG A C 1
ATOM 568 O O . ARG A 1 72 ? -33.836 -17.083 -3.497 1.00 52.03 72 ARG A O 1
ATOM 575 N N . MET A 1 73 ? -33.474 -17.324 -1.265 1.00 52.91 73 MET A N 1
ATOM 576 C CA . MET A 1 73 ? -34.631 -18.153 -0.950 1.00 52.91 73 MET A CA 1
ATOM 577 C C . MET A 1 73 ? -35.864 -17.464 -1.533 1.00 52.91 73 MET A C 1
ATOM 579 O O . MET A 1 73 ? -36.259 -16.375 -1.113 1.00 52.91 73 MET A O 1
ATOM 583 N N . LYS A 1 74 ? -36.393 -18.070 -2.589 1.00 47.16 74 LYS A N 1
ATOM 584 C CA . LYS A 1 74 ? -37.695 -17.767 -3.154 1.00 47.16 74 LYS A CA 1
ATOM 585 C C . LYS A 1 74 ? -38.687 -18.542 -2.295 1.00 47.16 74 LYS A C 1
ATOM 587 O O . LYS A 1 74 ? -38.974 -19.703 -2.558 1.00 47.16 74 LYS A O 1
ATOM 592 N N . GLU A 1 75 ? -39.087 -17.901 -1.207 1.00 52.78 75 GLU A N 1
ATOM 593 C CA . GLU A 1 75 ? -40.335 -18.177 -0.509 1.00 52.78 75 GLU A CA 1
ATOM 594 C C . GLU A 1 75 ? -41.435 -17.504 -1.342 1.00 52.78 75 GLU A C 1
ATOM 596 O O . GLU A 1 75 ? -41.438 -16.285 -1.464 1.00 52.78 75 GLU A O 1
ATOM 601 N N . ASP A 1 76 ? -42.242 -18.312 -2.024 1.00 56.16 76 ASP A N 1
ATOM 602 C CA . ASP A 1 76 ? -43.497 -18.003 -2.733 1.00 56.16 76 ASP A CA 1
ATOM 603 C C . ASP A 1 76 ? -44.026 -19.415 -3.126 1.00 56.16 76 ASP A C 1
ATOM 605 O O . ASP A 1 76 ? -43.306 -20.123 -3.832 1.00 56.16 76 ASP A O 1
ATOM 609 N N . ASP A 1 77 ? -45.166 -19.990 -2.738 1.00 51.56 77 ASP A N 1
ATOM 610 C CA . ASP A 1 77 ? -46.404 -19.626 -2.030 1.00 51.56 77 ASP A CA 1
ATOM 611 C C . ASP A 1 77 ? -47.047 -20.962 -1.568 1.00 51.56 77 ASP A C 1
ATOM 613 O O . ASP A 1 77 ? -46.896 -21.964 -2.318 1.00 51.56 77 ASP A O 1
#

pLDDT: mean 75.88, std 16.45, range [46.0, 92.12]

Sequence (77 aa):
MPNEAPVTWIAYYIYADEAGGAKTLIREIDALTYHDAYHFASKLAPAEEFVLSVRPKSDEQILGSVRYSVDRMKEDD

Foldseek 3Di:
DPPDFWFKKKWWFWDADPVRDIDIDIDIDTHNDPVVQLVVSQVPDPHSVRGPDIGTDDPVPPPPPPPPPPPVPPPDD